Protein AF-A0AAU7WHP8-F1 (afdb_monomer_lite)

Radius of gyration: 11.36 Å; chains: 1; bounding box: 22×24×29 Å

pLDDT: mean 70.2, std 13.65, range [35.91, 83.5]

Organism: NCBI:txid2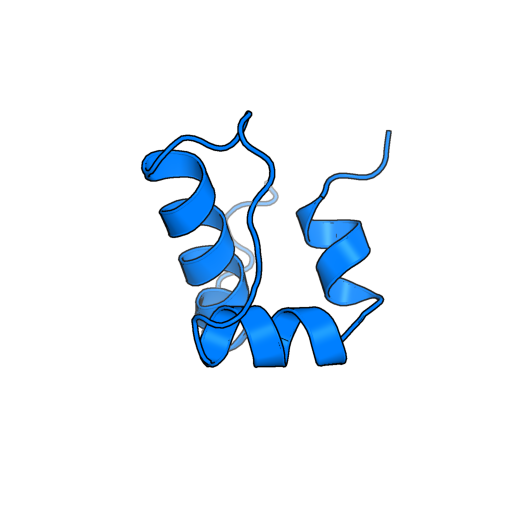824910

Secondary structure (DSSP, 8-state):
---HHHHHHT-HHHHHHHHHT-----TT--HHHHHHHHHHHHHTTS--GGGG-

Sequence (53 aa):
METFIYQLMKQPHLIEEIKAGTFDYPESFTEEDKCAVLNAIKGENSQDYRLWA

Foldseek 3Di:
DDDPLNVCVVPVVLLVCLVVVNHDDPPPDDPVNSVVSVCVSVCVVPDDPVVPD

Structure (mmCIF, N/CA/C/O backbone):
data_AF-A0AAU7WHP8-F1
#
_entry.id   AF-A0AAU7WHP8-F1
#
loop_
_atom_site.group_PDB
_atom_site.id
_atom_site.type_symbol
_atom_site.label_atom_id
_atom_site.label_alt_id
_atom_site.label_comp_id
_atom_site.label_asym_id
_atom_site.label_entity_id
_atom_site.label_seq_id
_atom_site.pdbx_PDB_ins_code
_atom_site.Cartn_x
_atom_site.Cartn_y
_atom_site.Cartn_z
_atom_site.occupancy
_atom_site.B_iso_or_equiv
_atom_site.auth_seq_id
_atom_site.auth_comp_id
_atom_site.auth_asym_id
_atom_site.auth_atom_id
_atom_site.pdbx_PDB_model_num
ATOM 1 N N . MET A 1 1 ? -11.304 17.073 0.985 1.00 49.50 1 MET A N 1
ATOM 2 C CA . MET A 1 1 ? -10.150 16.612 0.190 1.00 49.50 1 MET A CA 1
ATOM 3 C C . MET A 1 1 ? -10.058 15.114 0.437 1.00 49.50 1 MET A C 1
ATOM 5 O O . MET A 1 1 ? -9.861 14.736 1.583 1.00 49.50 1 MET A O 1
ATOM 9 N N . GLU A 1 2 ? -10.375 14.273 -0.548 1.00 54.06 2 GLU A N 1
ATOM 10 C CA . GLU A 1 2 ? -10.284 12.812 -0.381 1.00 54.06 2 GLU A CA 1
ATOM 11 C C . GLU A 1 2 ? -8.812 12.393 -0.450 1.00 54.06 2 GLU A C 1
ATOM 13 O O . GLU A 1 2 ? -8.074 12.886 -1.302 1.00 54.06 2 GLU A O 1
ATOM 18 N N . THR A 1 3 ? -8.367 11.536 0.469 1.00 68.31 3 THR A N 1
ATOM 19 C CA . THR A 1 3 ? -6.981 11.053 0.488 1.00 68.31 3 THR A CA 1
ATOM 20 C C . THR A 1 3 ? -6.771 10.010 -0.609 1.00 68.31 3 THR A C 1
ATOM 22 O O . THR A 1 3 ? -7.696 9.288 -0.981 1.00 68.31 3 THR A 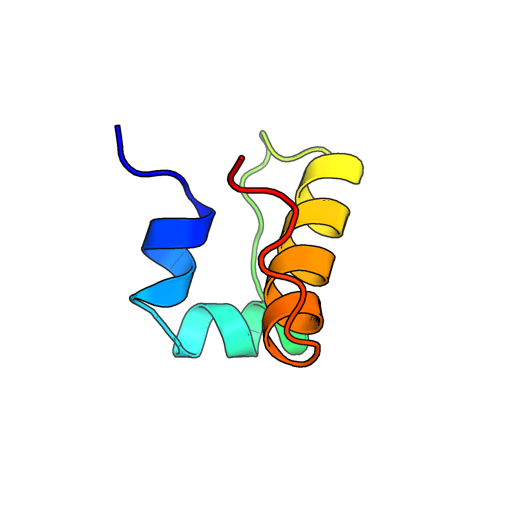O 1
ATOM 25 N N . PHE A 1 4 ? -5.542 9.900 -1.115 1.00 71.44 4 PHE A N 1
ATOM 26 C CA . PHE A 1 4 ? -5.168 8.921 -2.143 1.00 71.44 4 PHE A CA 1
ATOM 27 C C . PHE A 1 4 ? -5.549 7.482 -1.755 1.00 71.44 4 PHE A C 1
ATOM 29 O O . PHE A 1 4 ? -6.099 6.742 -2.563 1.00 71.44 4 PHE A O 1
ATOM 36 N N . ILE A 1 5 ? -5.382 7.119 -0.478 1.00 70.00 5 ILE A N 1
ATOM 37 C CA . ILE A 1 5 ? -5.797 5.813 0.061 1.00 70.00 5 ILE A CA 1
ATOM 38 C C . ILE A 1 5 ? -7.313 5.601 -0.079 1.00 70.00 5 ILE A C 1
ATOM 40 O O . ILE A 1 5 ? -7.760 4.507 -0.407 1.00 70.00 5 ILE A O 1
ATOM 44 N N . TYR A 1 6 ? -8.119 6.648 0.110 1.00 72.06 6 TYR A N 1
ATOM 45 C CA . TYR A 1 6 ? -9.571 6.566 -0.050 1.00 72.06 6 TYR A CA 1
ATOM 46 C C . TYR A 1 6 ? -9.988 6.357 -1.512 1.00 72.06 6 TYR A C 1
ATOM 48 O O . TYR A 1 6 ? -10.971 5.672 -1.788 1.00 72.06 6 TYR A O 1
ATOM 56 N N . GLN A 1 7 ? -9.226 6.911 -2.459 1.00 72.44 7 GLN A N 1
ATOM 57 C CA . GLN A 1 7 ? -9.419 6.657 -3.889 1.00 72.44 7 GLN A CA 1
ATOM 58 C C . GLN A 1 7 ? -8.992 5.233 -4.269 1.00 72.44 7 GLN A C 1
ATOM 60 O O . GLN A 1 7 ? -9.727 4.558 -4.987 1.00 72.44 7 GLN A O 1
ATOM 65 N N . LEU A 1 8 ? -7.880 4.744 -3.707 1.00 74.38 8 LEU A N 1
ATOM 66 C CA . LEU A 1 8 ? -7.428 3.359 -3.870 1.00 74.38 8 LEU A CA 1
ATOM 67 C C . LEU A 1 8 ? -8.452 2.349 -3.336 1.00 74.38 8 LEU A C 1
ATOM 69 O O . LEU A 1 8 ? -8.757 1.378 -4.021 1.00 74.38 8 LEU A O 1
ATOM 73 N N . MET A 1 9 ? -9.061 2.603 -2.173 1.00 70.62 9 MET A N 1
ATOM 74 C CA . MET A 1 9 ? -10.124 1.746 -1.619 1.00 70.62 9 MET A CA 1
ATOM 75 C C . MET A 1 9 ? -11.355 1.638 -2.532 1.00 70.62 9 MET A C 1
ATOM 77 O O . MET A 1 9 ? -12.030 0.612 -2.548 1.00 70.62 9 MET A O 1
ATOM 81 N N . LYS A 1 10 ? -11.652 2.673 -3.326 1.00 76.88 10 LYS A N 1
ATOM 82 C CA . LYS A 1 10 ? -12.753 2.644 -4.305 1.00 76.88 10 LYS A CA 1
ATOM 83 C C . LYS A 1 10 ? -12.385 1.909 -5.597 1.00 76.88 10 LYS A C 1
ATOM 85 O O . LYS A 1 10 ? -13.265 1.649 -6.417 1.00 76.88 10 LYS A O 1
ATOM 90 N N . GLN A 1 11 ? -11.109 1.587 -5.794 1.00 80.12 11 GLN A N 1
ATOM 91 C CA . GLN A 1 11 ? -10.571 0.991 -7.010 1.00 80.12 11 GLN A CA 1
ATOM 92 C C . GLN A 1 11 ? -9.759 -0.269 -6.669 1.00 80.12 11 GLN A C 1
ATOM 94 O O . GLN A 1 11 ? -8.531 -0.230 -6.631 1.00 80.12 11 GLN A O 1
ATOM 99 N N . PRO A 1 12 ? -10.430 -1.418 -6.451 1.00 76.56 12 PRO A N 1
ATOM 100 C CA . PRO A 1 12 ? -9.767 -2.647 -6.011 1.00 76.56 12 PRO A CA 1
ATOM 101 C C . PRO A 1 12 ? -8.701 -3.154 -6.994 1.00 76.56 12 PRO A C 1
ATOM 103 O O . PRO A 1 12 ? -7.709 -3.726 -6.558 1.00 76.56 12 PRO A O 1
ATOM 106 N N . HIS A 1 13 ? -8.849 -2.874 -8.293 1.00 80.44 13 HIS A N 1
ATOM 107 C CA . HIS A 1 13 ? -7.834 -3.196 -9.301 1.00 80.44 13 HIS A CA 1
ATOM 108 C C . HIS A 1 13 ? -6.499 -2.480 -9.038 1.00 80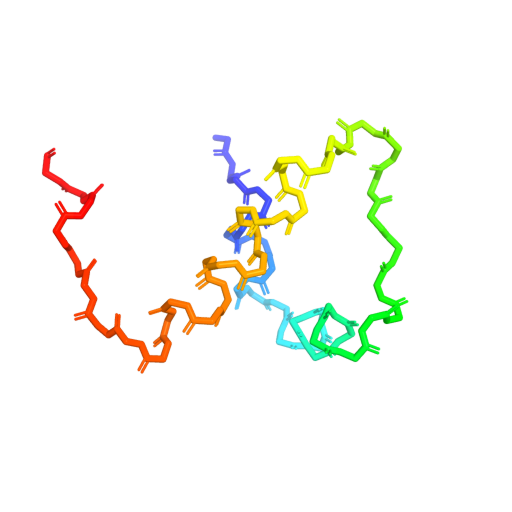.44 13 HIS A C 1
ATOM 110 O O . HIS A 1 13 ? -5.452 -3.109 -9.137 1.00 80.44 13 HIS A O 1
ATOM 116 N N . LEU A 1 14 ? -6.522 -1.216 -8.592 1.00 80.88 14 LEU A N 1
ATOM 117 C CA . LEU A 1 14 ? -5.298 -0.490 -8.239 1.00 80.88 14 LEU A CA 1
ATOM 118 C C . LEU A 1 14 ? -4.613 -1.108 -7.019 1.00 80.88 14 LEU A C 1
ATOM 120 O O . LEU A 1 14 ? -3.390 -1.164 -6.953 1.00 80.88 14 LEU A O 1
ATOM 124 N N . ILE A 1 15 ? -5.389 -1.611 -6.054 1.00 79.38 15 ILE A N 1
ATOM 125 C CA . ILE A 1 15 ? -4.847 -2.329 -4.894 1.00 79.38 15 ILE A CA 1
ATOM 126 C C . ILE A 1 15 ? -4.138 -3.614 -5.343 1.00 79.38 15 ILE A C 1
ATOM 128 O O . ILE A 1 15 ? -3.082 -3.952 -4.805 1.00 79.38 15 ILE A O 1
ATOM 132 N N . GLU A 1 16 ? -4.696 -4.334 -6.317 1.00 81.31 16 GLU A N 1
ATOM 133 C CA . GLU A 1 16 ? -4.062 -5.521 -6.897 1.00 81.31 16 GLU A CA 1
ATOM 134 C C . GLU A 1 16 ? -2.781 -5.173 -7.659 1.00 81.31 16 GLU A C 1
ATOM 136 O O . GLU A 1 16 ? -1.768 -5.838 -7.454 1.00 81.31 16 GLU A O 1
ATOM 141 N N . GLU A 1 17 ? -2.772 -4.094 -8.443 1.00 83.50 17 GLU A N 1
ATOM 142 C CA . GLU A 1 17 ? -1.568 -3.597 -9.125 1.00 83.50 17 GLU A CA 1
ATOM 143 C C . GLU A 1 17 ? -0.484 -3.159 -8.130 1.00 83.50 17 GLU A C 1
ATOM 145 O O . GLU A 1 17 ? 0.701 -3.441 -8.322 1.00 83.50 17 GLU A O 1
ATOM 150 N N . ILE A 1 18 ? -0.874 -2.531 -7.016 1.00 81.88 18 ILE A N 1
ATOM 151 C CA . ILE A 1 18 ? 0.041 -2.152 -5.933 1.00 81.88 18 ILE A CA 1
ATOM 152 C C . ILE A 1 18 ? 0.638 -3.398 -5.277 1.00 81.88 18 ILE A C 1
ATOM 154 O O . ILE A 1 18 ? 1.849 -3.463 -5.060 1.00 81.88 18 ILE A O 1
ATOM 158 N N . LYS A 1 19 ? -0.188 -4.411 -4.986 1.00 76.38 19 LYS A N 1
ATOM 159 C CA . LYS A 1 19 ? 0.272 -5.696 -4.438 1.00 76.38 19 LYS A CA 1
ATOM 160 C C . LYS A 1 19 ? 1.170 -6.453 -5.417 1.00 76.38 19 LYS A C 1
ATOM 162 O O . LYS A 1 19 ? 2.106 -7.113 -4.971 1.00 76.38 19 LYS A O 1
ATOM 167 N N . ALA A 1 20 ? 0.897 -6.354 -6.716 1.00 82.56 20 ALA A N 1
ATOM 168 C CA . ALA A 1 20 ? 1.693 -6.959 -7.779 1.00 82.56 20 ALA A CA 1
ATOM 169 C C . ALA A 1 20 ? 2.998 -6.192 -8.061 1.00 82.56 20 ALA A C 1
ATOM 171 O O . ALA A 1 20 ? 3.871 -6.711 -8.752 1.00 82.56 20 ALA A O 1
ATOM 172 N N . GLY A 1 21 ? 3.143 -4.972 -7.530 1.00 78.94 21 GLY A N 1
ATOM 173 C CA . GLY A 1 21 ? 4.282 -4.096 -7.802 1.00 78.94 21 GLY A CA 1
ATOM 174 C C . GLY A 1 21 ? 4.279 -3.506 -9.215 1.00 78.94 21 GLY A C 1
ATOM 175 O O . GLY A 1 21 ? 5.305 -2.999 -9.655 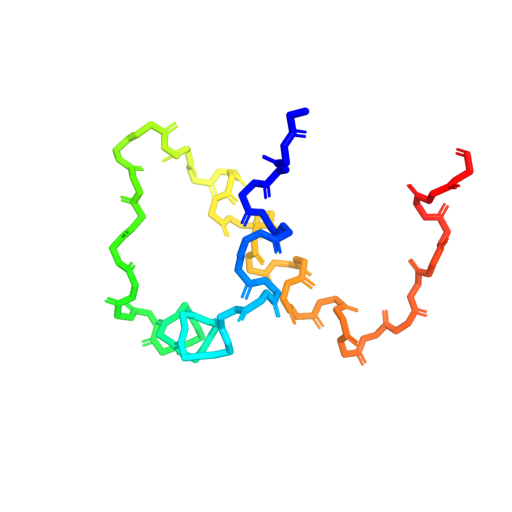1.00 78.94 21 GLY A O 1
ATOM 176 N N . THR A 1 22 ? 3.152 -3.581 -9.927 1.00 82.88 22 THR A N 1
ATOM 177 C CA . THR A 1 22 ? 2.967 -3.016 -11.273 1.00 82.88 22 THR A CA 1
ATOM 178 C C . THR A 1 22 ? 2.349 -1.622 -11.245 1.00 82.88 22 THR A C 1
ATOM 180 O O . THR A 1 22 ? 2.249 -0.981 -12.285 1.00 82.88 22 THR A O 1
ATOM 183 N N . PHE A 1 23 ? 1.925 -1.154 -10.069 1.00 82.31 23 PHE A N 1
ATOM 184 C CA . PHE A 1 23 ? 1.360 0.176 -9.900 1.00 82.31 23 PHE A CA 1
ATOM 185 C C . PHE A 1 23 ? 2.424 1.269 -10.019 1.00 82.31 23 PHE A C 1
ATOM 187 O O . PHE A 1 23 ? 3.405 1.290 -9.268 1.00 82.31 23 PHE A O 1
ATOM 194 N N . ASP A 1 24 ? 2.178 2.205 -10.931 1.00 82.75 24 ASP A N 1
ATOM 195 C CA . ASP A 1 24 ? 3.019 3.378 -11.129 1.00 82.75 24 ASP A CA 1
ATOM 196 C C . ASP A 1 24 ? 2.640 4.453 -10.103 1.00 82.75 24 ASP A C 1
ATOM 198 O O . ASP A 1 24 ? 1.592 5.101 -10.181 1.00 82.75 24 ASP A O 1
ATOM 202 N N . TYR A 1 25 ? 3.468 4.586 -9.067 1.00 78.69 25 TYR A N 1
ATOM 203 C CA . TYR A 1 25 ? 3.259 5.614 -8.055 1.00 78.69 25 TYR A CA 1
ATOM 204 C C . TYR A 1 25 ? 3.560 6.993 -8.640 1.00 78.69 25 TYR A C 1
ATOM 206 O O . TYR A 1 25 ? 4.561 7.141 -9.342 1.00 78.69 25 TYR A O 1
ATOM 214 N N . PRO A 1 26 ? 2.785 8.028 -8.274 1.00 80.81 26 PRO A N 1
ATOM 215 C CA . PRO A 1 26 ? 3.108 9.393 -8.660 1.00 80.81 26 PRO A CA 1
ATOM 216 C C . PRO A 1 26 ? 4.536 9.749 -8.244 1.00 80.81 26 PRO A C 1
ATOM 218 O O . PRO A 1 26 ? 4.971 9.394 -7.151 1.00 80.81 26 PRO A O 1
ATOM 221 N N . GLU A 1 27 ? 5.246 10.514 -9.068 1.00 77.19 27 GLU A N 1
ATOM 222 C CA . GLU A 1 27 ? 6.638 10.914 -8.801 1.00 77.19 27 GLU A CA 1
ATOM 223 C C . GLU A 1 27 ? 6.792 11.710 -7.488 1.00 77.19 27 GLU A C 1
ATOM 225 O O . GLU A 1 27 ? 7.854 11.740 -6.875 1.00 77.19 27 GLU A O 1
ATOM 230 N N . SER A 1 28 ? 5.695 12.310 -7.013 1.00 78.12 28 SER A N 1
ATOM 231 C CA . SER A 1 28 ? 5.608 13.002 -5.725 1.00 78.12 28 SER A CA 1
ATOM 232 C C . SER A 1 28 ? 5.586 12.073 -4.503 1.00 78.12 28 SER A C 1
ATOM 234 O O . SER A 1 28 ? 5.657 12.574 -3.385 1.00 78.12 28 SER A O 1
ATOM 236 N N . PHE A 1 29 ? 5.453 10.755 -4.685 1.00 77.25 29 PHE A N 1
ATOM 237 C CA . PHE A 1 29 ? 5.464 9.785 -3.590 1.00 77.25 29 PHE A CA 1
ATOM 238 C C . PHE A 1 29 ? 6.892 9.422 -3.205 1.00 77.25 29 PHE A C 1
ATOM 240 O O . PHE A 1 29 ? 7.653 8.856 -3.998 1.00 77.25 29 PHE A O 1
ATOM 247 N N . THR A 1 30 ? 7.220 9.666 -1.943 1.00 81.50 30 THR A N 1
ATOM 248 C CA . THR A 1 30 ? 8.470 9.201 -1.348 1.00 81.50 30 THR A CA 1
ATOM 249 C C . THR A 1 30 ? 8.427 7.693 -1.093 1.00 81.50 30 THR A C 1
ATOM 251 O O . THR A 1 30 ? 7.370 7.057 -1.137 1.00 81.50 30 THR A O 1
ATOM 254 N N . GLU A 1 31 ? 9.581 7.083 -0.818 1.00 80.00 31 GLU A N 1
ATOM 255 C CA . GLU A 1 31 ? 9.623 5.674 -0.404 1.00 80.00 31 GLU A CA 1
ATOM 256 C C . GLU A 1 31 ? 8.807 5.419 0.875 1.00 80.00 31 GLU A C 1
ATOM 258 O O . GLU A 1 31 ? 8.175 4.367 0.998 1.00 80.00 31 GLU A O 1
ATOM 263 N N . GLU A 1 32 ? 8.746 6.396 1.786 1.00 78.69 32 GLU A N 1
ATOM 264 C CA . GLU A 1 32 ? 7.909 6.334 2.988 1.00 78.69 32 GLU A CA 1
ATOM 265 C C . GLU A 1 32 ? 6.418 6.301 2.641 1.00 78.69 32 GLU A C 1
ATOM 267 O O . GLU A 1 32 ? 5.688 5.472 3.186 1.00 78.69 32 GLU A O 1
ATOM 272 N N . ASP A 1 33 ? 5.968 7.112 1.679 1.00 78.94 33 ASP A N 1
ATOM 273 C CA . ASP A 1 33 ? 4.569 7.117 1.234 1.00 78.94 33 ASP A CA 1
ATOM 274 C C . ASP A 1 33 ? 4.179 5.793 0.567 1.00 78.94 33 ASP A C 1
ATOM 276 O O . ASP A 1 33 ? 3.104 5.246 0.826 1.00 78.94 33 ASP A O 1
ATOM 280 N N . LYS A 1 34 ? 5.069 5.225 -0.257 1.00 78.12 34 LYS A N 1
ATOM 281 C CA . LYS A 1 34 ? 4.865 3.903 -0.877 1.00 78.12 34 LYS A CA 1
ATOM 282 C C . LYS A 1 34 ? 4.748 2.816 0.189 1.00 78.12 34 LYS A C 1
ATOM 284 O O . LYS A 1 34 ? 3.861 1.964 0.120 1.00 78.12 34 LYS A O 1
ATOM 289 N N . CYS A 1 35 ? 5.609 2.872 1.204 1.00 77.06 35 CYS A N 1
ATOM 290 C CA . CYS A 1 35 ? 5.571 1.958 2.338 1.00 77.06 35 CYS A CA 1
ATOM 291 C C . CYS A 1 35 ? 4.283 2.129 3.160 1.00 77.06 35 CYS A C 1
ATOM 293 O O . CYS A 1 35 ? 3.654 1.136 3.519 1.00 77.06 35 CYS A O 1
ATOM 295 N N . ALA A 1 36 ? 3.834 3.364 3.396 1.00 77.75 36 ALA A N 1
ATOM 296 C CA . ALA A 1 36 ? 2.590 3.665 4.098 1.00 77.75 36 ALA A CA 1
ATOM 297 C C . ALA A 1 36 ? 1.356 3.151 3.342 1.00 77.75 36 ALA A C 1
ATOM 299 O O . ALA A 1 36 ? 0.472 2.564 3.959 1.00 77.75 36 ALA A O 1
ATOM 300 N N . VAL A 1 37 ? 1.310 3.292 2.013 1.00 78.56 37 VAL A N 1
ATOM 301 C CA . VAL A 1 3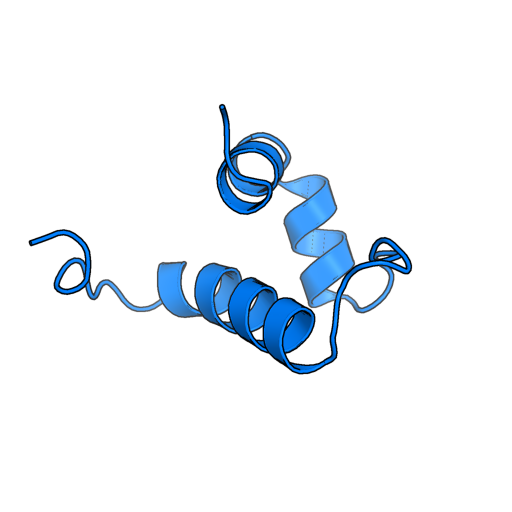7 ? 0.229 2.746 1.174 1.00 78.56 37 VAL A CA 1
ATOM 302 C C . VAL A 1 37 ? 0.225 1.220 1.202 1.00 78.56 37 VAL A C 1
ATOM 304 O O . VAL A 1 37 ? -0.822 0.612 1.418 1.00 78.56 37 VAL A O 1
ATOM 307 N N . LEU A 1 38 ? 1.390 0.585 1.055 1.00 78.12 38 LEU A N 1
ATOM 308 C CA . LEU A 1 38 ? 1.515 -0.870 1.159 1.00 78.12 38 LEU A CA 1
ATOM 309 C C . LEU A 1 38 ? 1.114 -1.376 2.548 1.00 78.12 38 LEU A C 1
ATOM 311 O O . LEU A 1 38 ? 0.439 -2.399 2.649 1.00 78.12 38 LEU A O 1
ATOM 315 N N . ASN A 1 39 ? 1.492 -0.662 3.608 1.00 76.12 39 ASN A N 1
ATOM 316 C CA . ASN A 1 39 ? 1.109 -0.980 4.980 1.00 76.12 39 ASN A CA 1
ATOM 317 C C . ASN A 1 39 ? -0.372 -0.718 5.247 1.00 76.12 39 ASN A C 1
ATOM 319 O O . ASN A 1 39 ? -0.966 -1.492 5.982 1.00 76.12 39 ASN A O 1
ATOM 323 N N . ALA A 1 40 ? -0.995 0.294 4.643 1.00 75.00 40 ALA A N 1
ATOM 324 C CA . ALA A 1 40 ? -2.438 0.515 4.738 1.00 75.00 40 ALA A CA 1
ATOM 325 C C . ALA A 1 40 ? -3.215 -0.611 4.037 1.00 75.00 40 ALA A C 1
ATOM 327 O O . ALA A 1 40 ? -4.117 -1.202 4.623 1.00 75.00 40 ALA A O 1
ATOM 328 N N . ILE A 1 41 ? -2.789 -0.990 2.828 1.00 73.44 41 ILE A N 1
ATOM 329 C CA . ILE A 1 41 ? -3.378 -2.088 2.050 1.00 73.44 41 ILE A CA 1
ATOM 330 C C . ILE A 1 41 ? -3.189 -3.447 2.743 1.00 73.44 41 ILE A C 1
ATOM 332 O O . ILE A 1 41 ? -4.080 -4.296 2.712 1.00 73.44 41 ILE A O 1
ATOM 336 N N . LYS A 1 42 ? -2.016 -3.696 3.342 1.00 70.69 42 LYS A N 1
ATOM 337 C CA . LYS A 1 42 ? -1.744 -4.922 4.115 1.00 70.69 42 LYS A CA 1
ATOM 338 C C . LYS A 1 42 ? -2.413 -4.893 5.489 1.00 70.69 42 LYS A C 1
ATOM 340 O O . LYS A 1 42 ? -2.873 -5.931 5.955 1.00 70.69 42 LYS A O 1
ATOM 345 N N . GLY A 1 43 ? -2.465 -3.723 6.117 1.00 60.59 43 GLY A N 1
ATOM 346 C CA . GLY A 1 43 ? -3.048 -3.463 7.430 1.00 60.59 43 GLY A CA 1
ATOM 347 C C . GLY A 1 43 ? -4.563 -3.614 7.446 1.00 60.59 43 GLY A C 1
ATOM 348 O O . GLY A 1 43 ? -5.107 -4.032 8.456 1.00 60.59 43 GLY A O 1
ATOM 349 N N . GLU A 1 44 ? -5.252 -3.430 6.320 1.00 52.72 44 GLU A N 1
ATOM 350 C CA . GLU A 1 44 ? -6.671 -3.801 6.199 1.00 52.72 44 GLU A CA 1
ATOM 351 C C . GLU A 1 44 ? -6.928 -5.308 6.413 1.00 52.72 44 GLU A C 1
ATOM 353 O O . GLU A 1 44 ? -8.041 -5.705 6.748 1.00 52.72 44 GLU A O 1
ATOM 358 N N . ASN A 1 45 ? -5.899 -6.157 6.296 1.00 48.19 45 ASN A N 1
ATOM 359 C CA . ASN A 1 45 ? -5.981 -7.583 6.632 1.00 48.19 45 ASN A CA 1
ATOM 360 C C . ASN A 1 45 ? -5.756 -7.864 8.134 1.00 48.19 45 ASN A C 1
ATOM 362 O O . ASN A 1 45 ? -5.920 -8.990 8.596 1.00 48.19 45 ASN A O 1
ATOM 366 N N . SER A 1 46 ? -5.375 -6.847 8.909 1.00 45.41 46 SER A N 1
ATOM 367 C CA . SER A 1 46 ? -5.152 -6.916 10.350 1.00 45.41 46 SER A CA 1
ATOM 368 C C . SER A 1 46 ? -5.881 -5.747 11.000 1.00 45.41 46 SER A C 1
ATOM 370 O O . SER A 1 46 ? -5.298 -4.695 11.225 1.00 45.41 46 SER A O 1
ATOM 372 N N . GLN A 1 47 ? -7.175 -5.935 11.263 1.00 47.41 47 GLN A N 1
ATOM 373 C CA . GLN A 1 47 ? -8.037 -5.019 12.011 1.00 47.41 47 GLN A CA 1
ATOM 374 C C . GLN A 1 47 ? -7.314 -4.353 13.197 1.00 47.41 47 GLN A C 1
ATOM 376 O O . GLN A 1 47 ? -7.288 -4.899 14.296 1.00 47.41 47 GLN A O 1
ATOM 381 N N . ASP A 1 48 ? -6.785 -3.147 13.005 1.00 46.34 48 ASP A N 1
ATOM 382 C CA . ASP A 1 48 ? -6.348 -2.290 14.104 1.00 46.34 48 ASP A CA 1
ATOM 383 C C . ASP A 1 48 ? -6.855 -0.867 13.858 1.00 46.34 48 ASP A C 1
ATOM 385 O O . ASP A 1 48 ? -6.162 0.052 13.428 1.00 46.34 48 ASP A O 1
ATOM 389 N N . TYR A 1 49 ? -8.151 -0.708 14.126 1.00 46.28 49 TYR A N 1
ATOM 390 C CA . TYR A 1 49 ? -8.899 0.549 14.101 1.00 46.28 49 TYR A CA 1
ATOM 391 C C . TYR A 1 49 ? -8.423 1.572 15.163 1.00 46.28 49 TYR A C 1
ATOM 393 O O . TYR A 1 49 ? -9.104 2.568 15.397 1.00 46.28 49 TYR A O 1
ATOM 401 N N . ARG A 1 50 ? -7.278 1.363 15.837 1.00 47.50 50 ARG A N 1
ATOM 402 C CA . ARG A 1 50 ? -6.774 2.245 16.910 1.00 47.50 50 ARG A CA 1
ATOM 403 C C . ARG A 1 50 ? -6.197 3.575 16.432 1.00 47.50 50 ARG A C 1
ATOM 405 O O . ARG A 1 50 ? -5.966 4.444 17.262 1.00 47.50 50 ARG A O 1
ATOM 412 N N . LEU A 1 51 ? -5.964 3.752 15.135 1.00 43.62 51 LEU A N 1
ATOM 413 C CA . LEU A 1 51 ? -5.337 4.966 14.591 1.00 43.62 51 LEU A 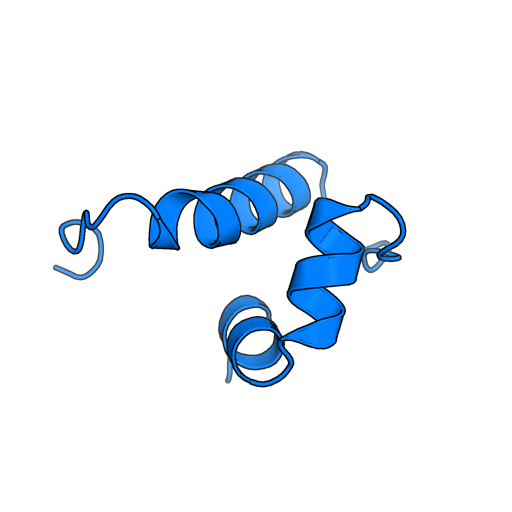CA 1
ATOM 414 C C . LEU A 1 51 ? -6.338 6.056 14.156 1.00 43.62 51 LEU A C 1
ATOM 416 O O . LEU A 1 51 ? -5.937 7.022 13.516 1.00 43.62 51 LEU A O 1
ATOM 420 N N . TRP A 1 52 ? -7.623 5.924 14.511 1.00 41.03 52 TRP A N 1
ATOM 421 C CA . TRP A 1 52 ? -8.678 6.918 14.233 1.00 41.03 52 TRP A CA 1
ATOM 422 C C . TRP A 1 52 ? -9.304 7.516 15.514 1.00 41.03 52 TRP A C 1
ATOM 424 O O . TRP A 1 52 ? -10.496 7.828 15.521 1.00 41.03 52 TRP A O 1
ATOM 434 N N . ALA A 1 53 ? -8.528 7.652 16.597 1.00 35.91 53 ALA A N 1
ATOM 435 C CA . ALA A 1 53 ? -8.937 8.333 17.835 1.00 35.91 53 ALA A CA 1
ATOM 436 C C . ALA A 1 53 ? -8.169 9.644 18.038 1.00 35.91 53 ALA A C 1
ATOM 438 O O . ALA A 1 53 ? -6.938 9.637 17.807 1.00 35.91 53 ALA A O 1
#